Protein AF-A0A135S1T3-F1 (afdb_monomer)

Solvent-accessible surface area (backbone atoms only — not comparable to full-atom values): 9084 Å² total; per-residue (Å²): 133,84,78,80,76,78,74,80,91,51,85,85,53,66,48,77,42,84,43,70,7,23,24,27,47,24,65,25,38,60,85,83,36,100,82,42,50,96,52,68,52,79,44,80,30,73,14,32,44,37,37,32,69,76,79,67,46,28,32,32,39,48,58,16,22,44,56,57,68,86,76,49,54,72,63,33,60,74,74,40,38,82,50,35,36,55,36,38,32,97,53,58,64,64,58,59,35,45,77,73,74,39,58,72,88,61,49,79,42,73,47,68,91,47,62,68,43,29,74,76,67,67,49,80,78,75,66,71,52,44,47,71,83,66,69,70,71,78,54,65,73,68,51,54,60,68,58,67,80,75,70,132

Sequence (152 aa):
MKGIKTLPFSGSAVELTLLDGGGLTTTDDTKIHADGHDKPYFLYNWCFYIHHRASGRKILWDLGISDDRQMYTPFVLNYHWTSCNPIGPRRRLADQLQDIGVKTSDIDTVLFRLRKAADEYGIHIAMAHDAEFVKDGSDAVLISWKAMKRRE

InterPro domains:
  IPR036866 Ribonuclease Z/Hydroxyacylglutathione hydrolase-like [G3DSA:3.60.15.10] (12-112)
  IPR051013 N-acyl homoserine lactonase-like [PTHR42978] (7-111)

Mean predicted aligned error: 11.83 Å

pLDDT: mean 71.31, std 20.29, range [31.31, 95.81]

Foldseek 3Di:
DPDDPDDDDDLPDKDKDKDQQFWWQAQWCVVPDVPIDRDTDTGTDIKIWIASPNVRAIEIEFRHFDLPPVVFDPCLVVPPCVRGVTTGGPDHPQVVCVVVVHHPVRHPYYHYPPPCVCVPPVDDDGTGDPCPVVVVVPDPVVVVVVVVVPDD

Structure (mmCIF, N/CA/C/O backbone):
data_AF-A0A135S1T3-F1
#
_entry.id   AF-A0A135S1T3-F1
#
loop_
_atom_site.group_PDB
_atom_site.id
_atom_site.type_symbol
_atom_site.label_atom_id
_atom_site.label_alt_id
_atom_site.label_comp_id
_atom_site.label_asym_id
_atom_site.label_entity_id
_atom_site.label_seq_id
_atom_site.pdbx_PDB_ins_code
_atom_site.Cartn_x
_atom_site.Cartn_y
_atom_site.Cartn_z
_atom_site.occupancy
_atom_site.B_iso_or_equiv
_atom_site.auth_seq_id
_atom_site.auth_comp_id
_atom_site.auth_asym_id
_atom_site.auth_atom_id
_atom_site.pdbx_PDB_model_num
ATOM 1 N N . MET A 1 1 ? -18.985 -28.218 5.229 1.00 41.47 1 MET A N 1
ATOM 2 C CA . MET A 1 1 ? -18.120 -27.091 5.643 1.00 41.47 1 MET A CA 1
ATOM 3 C C . MET A 1 1 ? -17.874 -27.218 7.140 1.00 41.47 1 MET A C 1
ATOM 5 O O . MET A 1 1 ? -18.840 -27.205 7.891 1.00 41.47 1 MET A O 1
ATOM 9 N N . LYS A 1 2 ? -16.632 -27.476 7.576 1.00 43.62 2 LYS A N 1
ATOM 10 C CA . LYS A 1 2 ? -16.295 -27.560 9.010 1.00 43.62 2 LYS A CA 1
ATOM 11 C C . LYS A 1 2 ? -16.511 -26.177 9.630 1.00 43.62 2 LYS A C 1
ATOM 13 O O . LYS A 1 2 ? -16.007 -25.199 9.088 1.00 43.62 2 LYS A O 1
ATOM 18 N N . GLY A 1 3 ? -17.298 -26.117 10.705 1.00 45.44 3 GLY A N 1
ATOM 19 C CA . GLY A 1 3 ? -17.689 -24.876 11.368 1.00 45.44 3 GLY A CA 1
ATOM 20 C C . GLY A 1 3 ? -16.473 -24.025 11.714 1.00 45.44 3 GLY A C 1
ATOM 21 O O . GLY A 1 3 ? -15.550 -24.496 12.380 1.00 45.44 3 GLY A O 1
ATOM 22 N N . ILE A 1 4 ? -16.470 -22.785 11.229 1.00 59.00 4 ILE A N 1
ATOM 23 C CA . ILE A 1 4 ? -15.487 -21.778 11.614 1.00 59.00 4 ILE A CA 1
ATOM 24 C C . ILE A 1 4 ? -15.649 -21.592 13.123 1.00 59.00 4 ILE A C 1
ATOM 26 O O . ILE A 1 4 ? -16.665 -21.075 13.582 1.00 59.00 4 ILE A O 1
ATOM 30 N N . LYS A 1 5 ? -14.678 -22.072 13.908 1.00 62.41 5 LYS A N 1
ATOM 31 C CA . LYS A 1 5 ? -14.589 -21.727 15.328 1.00 62.41 5 LYS A CA 1
ATOM 32 C C . LYS A 1 5 ? -14.393 -20.218 15.395 1.00 62.41 5 LYS A C 1
ATOM 34 O O . LYS A 1 5 ? -13.348 -19.721 14.983 1.00 62.41 5 LYS A O 1
ATOM 39 N N . THR A 1 6 ? -15.393 -19.502 15.892 1.00 63.62 6 THR A N 1
ATOM 40 C CA . THR A 1 6 ? -15.254 -18.093 16.259 1.00 63.62 6 THR A CA 1
ATOM 41 C C . THR A 1 6 ? -14.120 -17.975 17.265 1.00 63.62 6 THR A C 1
ATOM 43 O O . THR A 1 6 ? -14.170 -18.579 18.340 1.00 63.62 6 THR A O 1
ATOM 46 N N . LEU A 1 7 ? -13.070 -17.249 16.882 1.00 62.88 7 LEU A N 1
ATOM 47 C CA . LEU A 1 7 ? -11.975 -16.920 17.782 1.00 62.88 7 LEU A CA 1
ATOM 48 C C . LEU A 1 7 ? -12.539 -16.114 18.966 1.00 62.88 7 LEU A C 1
ATOM 50 O O . LEU A 1 7 ? -13.443 -15.298 18.764 1.00 62.88 7 LEU A O 1
ATOM 54 N N . PRO A 1 8 ? -12.058 -16.349 20.197 1.00 62.62 8 PRO A N 1
ATOM 55 C CA . PRO A 1 8 ? -12.510 -15.595 21.356 1.00 62.62 8 PRO A CA 1
ATOM 56 C C . PRO A 1 8 ? -12.219 -14.104 21.161 1.00 62.62 8 PRO A C 1
ATOM 58 O O . PRO A 1 8 ? -11.136 -13.729 20.712 1.00 62.62 8 PRO A O 1
ATOM 61 N N . PHE A 1 9 ? -13.188 -13.255 21.508 1.00 64.75 9 PHE A N 1
ATOM 62 C CA . PHE A 1 9 ? -13.000 -11.809 21.496 1.00 64.75 9 PHE A CA 1
ATOM 63 C C . PHE A 1 9 ? -11.966 -11.440 22.562 1.00 64.75 9 PHE A C 1
ATOM 65 O O . PHE A 1 9 ? -12.217 -11.581 23.758 1.00 64.75 9 PHE A O 1
ATOM 72 N N . SER A 1 10 ? -10.797 -10.979 22.127 1.00 72.69 10 SER A N 1
ATOM 73 C CA . SER A 1 10 ? -9.798 -10.375 22.997 1.00 72.69 10 SER A CA 1
ATOM 74 C C . SER A 1 10 ? -9.531 -8.946 22.545 1.00 72.69 10 SER A C 1
ATOM 76 O O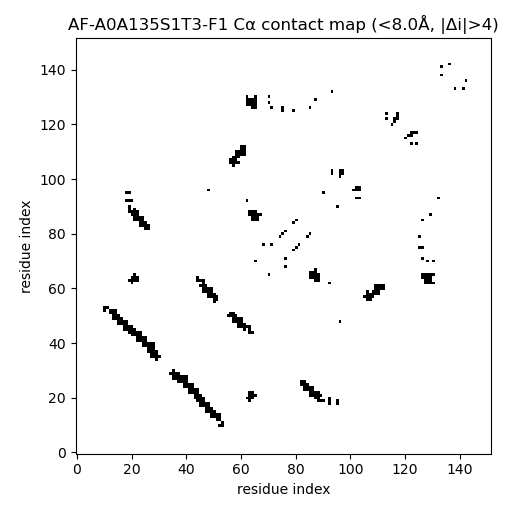 . SER A 1 10 ? -9.532 -8.641 21.352 1.00 72.69 10 SER A O 1
ATOM 78 N N . GLY A 1 11 ? -9.216 -8.067 23.498 1.00 78.31 11 GLY A N 1
ATOM 79 C CA . GLY A 1 11 ? -8.699 -6.728 23.196 1.00 78.31 11 GLY A CA 1
ATOM 80 C C . GLY A 1 11 ? -7.303 -6.729 22.556 1.00 78.31 11 GLY A C 1
ATOM 81 O O . GLY A 1 11 ? -6.708 -5.673 22.408 1.00 78.31 11 GLY A O 1
ATOM 82 N N . SER A 1 12 ? -6.763 -7.906 22.229 1.00 82.06 12 SER A N 1
ATOM 83 C CA . SER A 1 12 ? -5.456 -8.113 21.601 1.00 82.06 12 SER A CA 1
ATOM 84 C C . SER A 1 12 ? -5.556 -8.609 20.154 1.00 82.06 12 SER A C 1
ATOM 86 O O . SER A 1 12 ? -4.534 -8.933 19.553 1.00 82.06 12 SER A O 1
ATOM 88 N N . ALA A 1 13 ? -6.767 -8.694 19.597 1.00 88.69 13 ALA A N 1
ATOM 89 C CA . ALA A 1 13 ? -7.000 -9.131 18.228 1.00 88.69 13 ALA A CA 1
ATOM 90 C C . ALA A 1 13 ? -7.318 -7.949 17.302 1.00 88.69 13 ALA A C 1
ATOM 92 O O . ALA A 1 13 ? -7.975 -6.981 17.690 1.00 88.69 13 ALA A O 1
ATOM 93 N N . VAL A 1 14 ? -6.889 -8.067 16.048 1.00 91.19 14 VAL A N 1
ATOM 94 C CA . VAL A 1 14 ? -7.240 -7.147 14.963 1.00 91.19 14 VAL A CA 1
ATOM 95 C C . VAL A 1 14 ? -7.919 -7.914 13.841 1.00 91.19 14 VAL A C 1
ATOM 97 O O . VAL A 1 14 ? -7.664 -9.101 13.639 1.00 91.19 14 VAL A O 1
ATOM 100 N N . GLU A 1 15 ? -8.761 -7.222 13.089 1.00 93.44 15 GLU A N 1
ATOM 101 C CA . GLU A 1 15 ? -9.247 -7.719 11.809 1.00 93.44 15 GLU A CA 1
ATOM 102 C C . GLU A 1 15 ? -8.299 -7.269 10.714 1.00 93.44 15 GLU A C 1
ATOM 104 O O . GLU A 1 15 ? -7.929 -6.097 10.660 1.00 93.44 15 GLU A O 1
ATOM 109 N N . LEU A 1 16 ? -7.922 -8.202 9.848 1.00 94.31 16 LEU A N 1
ATOM 110 C CA . LEU A 1 16 ? -7.009 -7.960 8.747 1.00 94.31 16 LEU A CA 1
ATOM 111 C C . LEU A 1 16 ? -7.740 -8.225 7.435 1.00 94.31 16 LEU A C 1
ATOM 113 O O . LEU A 1 16 ? -8.286 -9.309 7.237 1.00 94.31 16 LEU A O 1
ATOM 117 N N . THR A 1 17 ? -7.726 -7.249 6.537 1.00 95.81 17 THR A N 1
ATOM 118 C CA . THR A 1 17 ? -8.235 -7.386 5.170 1.00 95.81 17 THR A CA 1
ATOM 119 C C . THR A 1 17 ? -7.084 -7.171 4.202 1.00 95.81 17 THR A C 1
ATOM 121 O O . THR A 1 17 ? -6.427 -6.133 4.251 1.00 95.81 17 THR A O 1
ATOM 124 N N . LEU A 1 18 ? -6.831 -8.153 3.337 1.00 94.75 18 LEU A N 1
ATOM 125 C CA . LEU A 1 18 ? -5.896 -8.006 2.224 1.00 94.75 18 LEU A CA 1
ATOM 126 C C . LEU A 1 18 ? -6.560 -7.163 1.131 1.00 94.75 18 LEU A C 1
ATOM 128 O O . LEU A 1 18 ? -7.656 -7.490 0.678 1.00 94.75 18 LEU A O 1
ATOM 132 N N . LEU A 1 19 ? -5.875 -6.105 0.718 1.00 92.56 19 LEU A N 1
ATOM 133 C CA . LEU A 1 19 ? -6.241 -5.246 -0.398 1.00 92.56 19 LEU A CA 1
ATOM 134 C C . LEU A 1 19 ? -5.335 -5.564 -1.592 1.00 92.56 19 LEU A C 1
ATOM 136 O O . LEU A 1 19 ? -4.170 -5.943 -1.436 1.00 92.56 19 LEU A O 1
ATOM 140 N N . ASP A 1 20 ? -5.878 -5.402 -2.793 1.00 92.38 20 ASP A N 1
ATOM 141 C CA . ASP A 1 20 ? -5.106 -5.441 -4.028 1.00 92.38 20 ASP A CA 1
ATOM 142 C C . ASP A 1 20 ? -4.202 -4.207 -4.066 1.00 92.38 20 ASP A C 1
ATOM 144 O O . ASP A 1 20 ? -4.687 -3.087 -4.217 1.00 92.38 20 ASP A O 1
ATOM 148 N N . GLY A 1 21 ? -2.900 -4.416 -3.873 1.00 89.88 21 GLY A N 1
ATOM 149 C CA . GLY A 1 21 ? -1.884 -3.371 -3.934 1.00 89.88 21 GLY A CA 1
ATOM 150 C C . GLY A 1 21 ? -1.172 -3.304 -5.283 1.00 89.88 21 GLY A C 1
ATOM 151 O O . GLY A 1 21 ? -0.153 -2.623 -5.366 1.00 89.88 21 GLY A O 1
ATOM 152 N N . GLY A 1 22 ? -1.652 -4.018 -6.307 1.00 90.88 22 GLY A N 1
ATOM 153 C CA . GLY A 1 22 ? -0.978 -4.149 -7.596 1.00 90.88 22 GLY A CA 1
ATOM 154 C C . GLY A 1 22 ? 0.178 -5.146 -7.554 1.00 90.88 22 GLY A C 1
ATOM 155 O O . GLY A 1 22 ? 0.151 -6.150 -6.833 1.00 90.88 22 GLY A O 1
ATOM 156 N N . GLY A 1 23 ? 1.215 -4.890 -8.343 1.00 87.75 23 GLY A N 1
ATOM 157 C CA . GLY A 1 23 ? 2.382 -5.757 -8.381 1.00 87.75 23 GLY A CA 1
ATOM 158 C C . GLY A 1 23 ? 3.440 -5.360 -9.395 1.00 87.75 23 GLY A C 1
ATOM 159 O O . GLY A 1 23 ? 3.425 -4.273 -9.966 1.00 87.75 23 GLY A O 1
ATOM 160 N N . LEU A 1 24 ? 4.384 -6.268 -9.594 1.00 86.69 24 LEU A N 1
ATOM 161 C CA . LEU A 1 24 ? 5.474 -6.155 -10.553 1.00 86.69 24 LEU A CA 1
ATOM 162 C C . LEU A 1 24 ? 5.323 -7.266 -11.576 1.00 86.69 24 LEU A C 1
ATOM 164 O O . LEU A 1 24 ? 5.135 -8.428 -11.212 1.00 86.69 24 LEU A O 1
ATOM 168 N N . THR A 1 25 ? 5.438 -6.913 -12.847 1.00 79.75 25 THR A N 1
ATOM 169 C CA . THR A 1 25 ? 5.644 -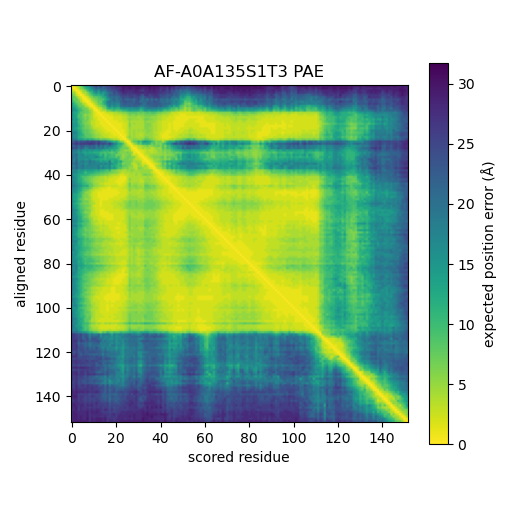7.900 -13.907 1.00 79.75 25 THR A CA 1
ATOM 170 C C . THR A 1 25 ? 7.133 -7.920 -14.194 1.00 79.75 25 THR A C 1
ATOM 172 O O . THR A 1 25 ? 7.629 -7.170 -15.028 1.00 79.75 25 THR A O 1
ATOM 175 N N . THR A 1 26 ? 7.889 -8.692 -13.422 1.00 67.94 26 THR A N 1
ATOM 176 C CA . THR A 1 26 ? 9.339 -8.707 -13.604 1.00 67.94 26 THR A CA 1
ATOM 177 C C . THR A 1 26 ? 9.707 -9.367 -14.922 1.00 67.94 26 THR A C 1
ATOM 179 O O . THR A 1 26 ? 9.089 -10.337 -15.370 1.00 67.94 26 THR A O 1
ATOM 182 N N . THR A 1 27 ? 10.779 -8.863 -15.521 1.00 60.31 27 THR A N 1
ATOM 183 C CA . THR A 1 27 ? 11.672 -9.704 -16.309 1.00 60.31 27 THR A CA 1
ATOM 184 C C . THR A 1 27 ? 12.535 -10.472 -15.313 1.00 60.31 27 THR A C 1
ATOM 186 O O . THR A 1 27 ? 13.307 -9.838 -14.603 1.00 60.31 27 THR A O 1
ATOM 189 N N . ASP A 1 28 ? 12.329 -11.790 -15.243 1.00 62.31 28 ASP A N 1
ATOM 190 C CA . ASP A 1 28 ? 13.105 -12.773 -14.472 1.00 62.31 28 ASP A CA 1
ATOM 191 C C . ASP A 1 28 ? 13.190 -12.606 -12.933 1.00 62.31 28 ASP A C 1
ATOM 193 O O . ASP A 1 28 ? 12.938 -11.546 -12.362 1.00 62.31 28 ASP A O 1
ATOM 197 N N . ASP A 1 29 ? 13.441 -13.701 -12.210 1.00 63.66 29 ASP A N 1
ATOM 198 C CA . ASP A 1 29 ? 13.566 -13.747 -10.736 1.00 63.66 29 ASP A CA 1
ATOM 199 C C . ASP A 1 29 ? 15.009 -13.543 -10.251 1.00 63.66 29 ASP A C 1
ATOM 201 O O . ASP A 1 29 ? 15.258 -13.566 -9.041 1.00 63.66 29 ASP A O 1
ATOM 205 N N . THR A 1 30 ? 15.948 -13.208 -11.147 1.00 65.56 30 THR A N 1
ATOM 206 C CA . THR A 1 30 ? 17.346 -12.887 -10.788 1.00 65.56 30 THR A CA 1
ATOM 207 C C . THR A 1 30 ? 17.455 -11.664 -9.873 1.00 65.56 30 THR A C 1
ATOM 209 O O . THR A 1 30 ? 18.460 -11.455 -9.193 1.00 65.56 30 THR A O 1
ATOM 212 N N . LYS A 1 31 ? 16.404 -10.836 -9.822 1.00 66.06 31 LYS A N 1
ATOM 213 C CA . LYS A 1 31 ? 16.316 -9.659 -8.947 1.00 66.06 31 LYS A CA 1
ATOM 214 C C . LYS A 1 31 ? 15.913 -9.979 -7.509 1.00 66.06 31 LYS A C 1
ATOM 216 O O . LYS A 1 31 ? 16.014 -9.097 -6.659 1.00 66.06 31 LYS A O 1
ATOM 221 N N . ILE A 1 32 ? 15.422 -11.187 -7.240 1.00 65.50 32 ILE A N 1
ATOM 222 C CA . ILE A 1 32 ? 14.812 -11.560 -5.952 1.00 65.50 32 ILE A CA 1
ATOM 223 C C . ILE A 1 32 ? 15.441 -12.829 -5.379 1.00 65.50 32 ILE A C 1
ATOM 225 O O . ILE A 1 32 ? 15.506 -12.978 -4.158 1.00 65.50 32 ILE A O 1
ATOM 229 N N . HIS A 1 33 ? 15.963 -13.700 -6.240 1.00 61.09 33 HIS A N 1
ATOM 230 C CA . HIS A 1 33 ? 16.591 -14.955 -5.868 1.00 61.09 33 HIS A CA 1
ATOM 231 C C . HIS A 1 33 ? 18.012 -15.048 -6.427 1.00 61.09 33 HIS A C 1
ATOM 233 O O . HIS A 1 33 ? 18.278 -14.688 -7.572 1.00 61.09 33 HIS A O 1
ATOM 239 N N . ALA A 1 34 ? 18.939 -15.539 -5.599 1.00 63.09 34 ALA A N 1
ATOM 240 C CA . ALA A 1 34 ? 20.343 -15.711 -5.979 1.00 63.09 34 ALA A CA 1
ATOM 241 C C . ALA A 1 34 ? 20.536 -16.765 -7.089 1.00 63.09 34 ALA A C 1
ATOM 243 O O . ALA A 1 34 ? 21.555 -16.751 -7.773 1.00 63.09 34 ALA A O 1
ATOM 244 N N . ASP A 1 35 ? 19.563 -17.659 -7.258 1.00 66.38 35 ASP A N 1
ATOM 245 C CA . ASP A 1 35 ? 19.480 -18.720 -8.263 1.00 66.38 35 ASP A CA 1
ATOM 246 C C . ASP A 1 35 ? 18.421 -18.445 -9.344 1.00 66.38 35 ASP A C 1
ATOM 248 O O . ASP A 1 35 ? 17.992 -19.371 -10.034 1.00 66.38 35 ASP A O 1
ATOM 252 N N . GLY A 1 36 ? 18.019 -17.179 -9.504 1.00 66.12 36 GLY A N 1
ATOM 253 C CA . GLY A 1 36 ? 16.997 -16.790 -10.463 1.00 66.12 36 GLY A CA 1
ATOM 254 C C . GLY A 1 36 ? 17.282 -17.242 -11.903 1.00 66.12 36 GLY A C 1
ATOM 255 O O . GLY A 1 36 ? 18.417 -17.359 -12.364 1.00 66.12 36 GLY A O 1
ATOM 256 N N . HIS A 1 37 ? 16.206 -17.518 -12.610 1.00 69.25 37 HIS A N 1
ATOM 257 C CA . HIS A 1 37 ? 16.060 -17.911 -13.989 1.00 69.25 37 HIS A CA 1
ATOM 258 C C . HIS A 1 37 ? 15.428 -16.794 -14.823 1.00 69.25 37 HIS A C 1
ATOM 260 O O . HIS A 1 37 ? 14.513 -16.112 -14.373 1.00 69.25 37 HIS A O 1
ATOM 266 N N . ASP A 1 38 ? 15.786 -16.730 -16.106 1.00 71.25 38 ASP A N 1
ATOM 267 C CA . ASP A 1 38 ? 15.313 -15.712 -17.057 1.00 71.25 38 ASP A CA 1
ATOM 268 C C . ASP A 1 38 ? 13.827 -15.853 -17.488 1.00 71.25 38 ASP A C 1
ATOM 270 O O . ASP A 1 38 ? 13.483 -15.773 -18.670 1.00 71.25 38 ASP A O 1
ATOM 274 N N . LYS A 1 39 ? 12.912 -16.137 -16.552 1.00 73.38 39 LYS A N 1
ATOM 275 C CA . LYS A 1 39 ? 11.482 -16.357 -16.801 1.00 73.38 39 LYS A CA 1
ATOM 276 C C . LYS A 1 39 ? 10.633 -15.271 -16.136 1.00 73.38 39 LYS A C 1
ATOM 278 O O . LYS A 1 39 ? 10.641 -15.163 -14.912 1.00 73.38 39 LYS A O 1
ATOM 283 N N . PRO A 1 40 ? 9.850 -14.498 -16.910 1.00 74.38 40 PRO A N 1
ATOM 284 C CA . PRO A 1 40 ? 8.931 -13.512 -16.353 1.00 74.38 40 PRO A CA 1
ATOM 285 C C . PRO A 1 40 ? 7.888 -14.141 -15.427 1.00 74.38 40 PRO A C 1
ATOM 287 O O . PRO A 1 40 ? 7.344 -15.209 -15.720 1.00 74.38 40 PRO A O 1
ATOM 290 N N . TYR A 1 41 ? 7.562 -13.443 -14.342 1.00 77.25 41 TYR A N 1
ATOM 291 C CA . TYR A 1 41 ? 6.492 -13.820 -13.424 1.00 77.25 41 TYR A CA 1
ATOM 292 C C . TYR A 1 41 ? 5.862 -12.579 -12.787 1.00 77.25 41 TYR A C 1
ATOM 294 O O . TYR A 1 41 ? 6.376 -11.465 -12.891 1.00 77.25 41 TYR A O 1
ATOM 302 N N . PHE A 1 42 ? 4.699 -12.770 -12.166 1.00 83.69 42 PHE A N 1
ATOM 303 C CA . PHE A 1 42 ? 4.001 -11.699 -11.467 1.00 83.69 42 PHE A CA 1
ATOM 304 C C . PHE A 1 42 ? 4.298 -11.756 -9.971 1.00 83.69 42 PHE A C 1
ATOM 306 O O . PHE A 1 42 ? 4.109 -12.792 -9.330 1.00 83.69 42 PHE A O 1
ATOM 313 N N . LEU A 1 43 ? 4.694 -10.620 -9.409 1.00 83.19 43 LEU A N 1
ATOM 314 C CA . LEU A 1 43 ? 4.892 -10.436 -7.977 1.00 83.19 43 LEU A CA 1
ATOM 315 C C . LEU A 1 43 ? 3.819 -9.522 -7.423 1.00 83.19 43 LEU A C 1
ATOM 317 O O . LEU A 1 43 ? 3.770 -8.338 -7.747 1.00 83.19 43 LEU A O 1
ATOM 321 N N . TYR A 1 44 ? 2.989 -10.064 -6.544 1.00 84.50 44 TYR A N 1
ATOM 322 C CA . TYR A 1 44 ? 1.957 -9.288 -5.876 1.00 84.50 44 TYR A CA 1
ATOM 323 C C . TYR A 1 44 ? 2.566 -8.315 -4.870 1.00 84.50 44 TYR A C 1
ATOM 325 O O . TYR A 1 44 ? 3.384 -8.698 -4.032 1.00 84.50 44 TYR A O 1
ATOM 333 N N . ASN A 1 45 ? 2.102 -7.070 -4.915 1.00 84.12 45 ASN A N 1
ATOM 334 C CA . ASN A 1 45 ? 2.307 -6.116 -3.842 1.00 84.12 45 ASN A CA 1
ATOM 335 C C . ASN A 1 45 ? 1.078 -6.149 -2.922 1.00 84.12 45 ASN A C 1
ATOM 337 O O . ASN A 1 45 ? -0.057 -5.982 -3.368 1.00 84.12 45 ASN A O 1
ATOM 341 N N . TRP A 1 46 ? 1.298 -6.421 -1.637 1.00 82.00 46 TRP A N 1
ATOM 342 C CA . TRP A 1 46 ? 0.223 -6.561 -0.657 1.00 82.00 46 TRP A CA 1
ATOM 343 C C . TRP A 1 46 ? 0.067 -5.297 0.178 1.00 82.00 46 TRP A C 1
ATOM 345 O O . TRP A 1 46 ? 1.001 -4.873 0.861 1.00 82.00 46 TRP A O 1
ATOM 355 N N . CYS A 1 47 ? -1.157 -4.778 0.193 1.00 86.44 47 CYS A N 1
ATOM 356 C CA . CYS A 1 47 ? -1.614 -3.757 1.124 1.00 86.44 47 CYS A CA 1
ATOM 357 C C . CYS A 1 47 ? -2.620 -4.388 2.093 1.00 86.44 47 CYS A C 1
ATOM 359 O O . CYS A 1 47 ? -3.387 -5.270 1.707 1.00 86.44 47 CYS A O 1
ATOM 361 N N . PHE A 1 48 ? -2.630 -3.956 3.353 1.00 92.06 48 PHE A N 1
ATOM 362 C CA . PHE A 1 48 ? -3.589 -4.459 4.332 1.00 92.06 48 PHE A CA 1
ATOM 363 C C . PHE A 1 48 ? -4.352 -3.334 5.010 1.00 92.06 48 PHE A C 1
ATOM 365 O O . PHE A 1 48 ? -3.763 -2.381 5.511 1.00 92.06 48 PHE A O 1
ATOM 372 N N . TYR A 1 49 ? -5.661 -3.509 5.124 1.00 94.44 49 TYR A N 1
ATOM 373 C CA . TYR A 1 49 ? -6.472 -2.773 6.080 1.00 94.44 49 TYR A CA 1
ATOM 374 C C . TYR A 1 49 ? -6.520 -3.532 7.407 1.00 94.44 49 TYR A C 1
ATOM 376 O O . TYR A 1 49 ? -6.788 -4.735 7.440 1.00 94.44 49 TYR A O 1
ATOM 384 N N . ILE A 1 50 ? -6.257 -2.822 8.500 1.00 94.88 50 ILE A N 1
ATOM 385 C CA . ILE A 1 50 ? -6.250 -3.351 9.860 1.00 94.88 50 ILE A CA 1
ATOM 386 C C . ILE A 1 50 ? -7.261 -2.577 10.695 1.00 94.88 50 ILE A C 1
ATOM 388 O O . ILE A 1 50 ? -7.151 -1.361 10.855 1.00 94.88 50 ILE A O 1
ATOM 392 N N . HIS A 1 51 ? -8.206 -3.294 11.293 1.00 94.81 51 HIS A N 1
ATOM 393 C CA . HIS A 1 51 ? -9.166 -2.733 12.233 1.00 94.81 51 HIS A CA 1
ATOM 394 C C . HIS A 1 51 ? -8.949 -3.319 13.623 1.00 94.81 51 HIS A C 1
ATOM 396 O O . HIS A 1 51 ? -9.204 -4.496 13.885 1.00 94.81 51 HIS A O 1
ATOM 402 N N . HIS A 1 52 ? -8.496 -2.479 14.546 1.00 92.75 52 HIS A N 1
ATOM 403 C CA . HIS A 1 52 ? -8.419 -2.841 15.950 1.00 92.75 52 HIS A CA 1
ATOM 404 C C . HIS A 1 52 ? -9.745 -2.506 16.635 1.00 92.75 52 HIS A C 1
ATOM 406 O O . HIS A 1 52 ? -9.926 -1.404 17.160 1.00 92.75 52 HIS A O 1
ATOM 412 N N . ARG A 1 53 ? -10.680 -3.467 16.634 1.00 90.38 53 ARG A N 1
ATOM 413 C CA . ARG A 1 53 ? -12.049 -3.277 17.149 1.00 90.38 53 ARG A CA 1
ATOM 414 C C . ARG A 1 53 ? -12.094 -2.717 18.570 1.00 90.38 53 ARG A C 1
ATOM 416 O O . ARG A 1 53 ? -12.946 -1.885 18.855 1.00 90.38 53 ARG A O 1
ATOM 423 N N . ALA A 1 54 ? -11.187 -3.150 19.447 1.00 90.50 54 ALA A N 1
ATOM 424 C CA . ALA A 1 54 ? -11.208 -2.751 20.852 1.00 90.50 54 ALA A CA 1
ATOM 425 C C . ALA A 1 54 ? -10.946 -1.250 21.061 1.00 90.50 54 ALA A C 1
ATOM 427 O O . ALA A 1 54 ? -11.514 -0.663 21.976 1.00 90.50 54 ALA A O 1
ATOM 428 N N . SER A 1 55 ? -10.130 -0.620 20.208 1.00 91.56 55 SER A N 1
ATOM 429 C CA . SER A 1 55 ? -9.895 0.831 20.254 1.00 91.56 55 SER A CA 1
ATOM 430 C C . SER A 1 55 ? -10.590 1.601 19.129 1.00 91.56 55 SER A C 1
ATOM 432 O O . SER A 1 55 ? -10.425 2.813 19.047 1.00 91.56 55 SER A O 1
ATOM 434 N N . GLY A 1 56 ? -11.273 0.913 18.210 1.00 92.56 56 GLY A N 1
ATOM 435 C CA . GLY A 1 56 ? -11.854 1.494 16.996 1.00 92.56 56 GLY A CA 1
ATOM 436 C C . GLY A 1 56 ? -10.838 2.019 15.974 1.00 92.56 56 GLY A C 1
ATOM 437 O O . GLY A 1 56 ? -11.231 2.713 15.040 1.00 92.56 56 GLY A O 1
ATOM 438 N N . ARG A 1 57 ? -9.542 1.717 16.138 1.00 93.62 57 ARG A N 1
ATOM 439 C CA . ARG A 1 57 ? -8.485 2.252 15.264 1.00 93.62 57 ARG A CA 1
ATOM 440 C C . ARG A 1 57 ? -8.460 1.542 13.923 1.00 93.62 57 ARG A C 1
ATOM 442 O O . ARG A 1 57 ? -8.632 0.322 13.861 1.00 93.62 57 ARG A O 1
ATOM 449 N N . LYS A 1 58 ? -8.199 2.306 12.870 1.00 94.00 58 LYS A N 1
ATOM 450 C CA . LYS A 1 58 ? -8.233 1.867 11.477 1.00 94.00 58 LYS A CA 1
ATOM 451 C C . LYS A 1 58 ? -6.927 2.267 10.815 1.00 94.00 58 LYS A C 1
ATOM 453 O O . LYS A 1 58 ? -6.589 3.442 10.715 1.00 94.00 58 LYS A O 1
ATOM 458 N N . ILE A 1 59 ? -6.179 1.264 10.392 1.00 92.69 59 ILE A N 1
ATOM 459 C CA . ILE A 1 59 ? -4.791 1.409 9.979 1.00 92.69 59 ILE A CA 1
ATOM 460 C C . ILE A 1 59 ? -4.651 0.819 8.581 1.00 92.69 59 ILE A C 1
ATOM 462 O O . ILE A 1 59 ? -5.190 -0.251 8.302 1.00 92.69 59 ILE A O 1
ATOM 466 N N . LEU A 1 60 ? -3.905 1.493 7.714 1.00 87.88 60 LEU A N 1
ATOM 467 C CA . LEU A 1 60 ? -3.391 0.893 6.488 1.00 87.88 60 LEU A CA 1
ATOM 468 C C . LEU A 1 60 ? -1.949 0.454 6.708 1.00 87.88 60 LEU A C 1
ATOM 470 O O . LEU A 1 60 ? -1.128 1.209 7.226 1.00 87.88 60 LEU A O 1
ATOM 474 N N . TRP A 1 61 ? -1.638 -0.769 6.311 1.00 87.62 61 TRP A N 1
ATOM 475 C CA . TRP A 1 61 ? -0.276 -1.252 6.177 1.00 87.62 61 TRP A CA 1
ATOM 476 C C . TRP A 1 61 ? 0.063 -1.280 4.693 1.00 87.62 61 TRP A C 1
ATOM 478 O O . TRP A 1 61 ? -0.488 -2.085 3.942 1.00 87.62 61 TRP A O 1
ATOM 488 N N . ASP A 1 62 ? 1.034 -0.449 4.313 1.00 84.25 62 ASP A N 1
ATOM 489 C CA . ASP A 1 62 ? 1.402 -0.185 2.921 1.00 84.25 62 ASP A CA 1
ATOM 490 C C . ASP A 1 62 ? 0.277 0.457 2.100 1.00 84.25 62 ASP A C 1
ATOM 492 O O . ASP A 1 62 ? -0.847 0.621 2.571 1.00 84.25 62 ASP A O 1
ATOM 496 N N . LEU A 1 63 ? 0.595 0.838 0.865 1.00 82.81 63 LEU A N 1
ATOM 497 C CA . LEU A 1 63 ? -0.359 1.440 -0.079 1.00 82.81 63 LEU A CA 1
ATOM 498 C C . LEU A 1 63 ? -0.332 0.771 -1.449 1.00 82.81 63 LEU A C 1
ATOM 500 O O . LEU A 1 63 ? -1.068 1.166 -2.343 1.00 82.81 63 LEU A O 1
ATOM 504 N N . GLY A 1 64 ? 0.528 -0.230 -1.626 1.00 83.31 64 GLY A N 1
ATOM 505 C CA . GLY A 1 64 ? 0.739 -0.842 -2.924 1.00 83.31 64 GLY A CA 1
ATOM 506 C C . GLY A 1 64 ? 1.633 0.001 -3.833 1.00 83.31 64 GLY A C 1
ATOM 507 O O . GLY A 1 64 ? 2.455 0.810 -3.380 1.00 83.31 64 GLY A O 1
ATOM 508 N N . ILE A 1 65 ? 1.494 -0.244 -5.131 1.00 83.25 65 ILE A N 1
ATOM 509 C CA . ILE A 1 65 ? 2.317 0.327 -6.192 1.00 83.25 65 ILE A CA 1
ATOM 510 C C . ILE A 1 65 ? 1.466 1.048 -7.233 1.00 83.25 65 ILE A C 1
ATOM 512 O O . ILE A 1 65 ? 0.339 0.645 -7.492 1.00 83.25 65 ILE A O 1
ATOM 516 N N . SER A 1 66 ? 2.018 2.096 -7.842 1.00 83.62 66 SER A N 1
ATOM 517 C CA . SER A 1 66 ? 1.382 2.818 -8.939 1.00 83.62 66 SER A CA 1
ATOM 518 C C . SER A 1 66 ? 2.048 2.479 -10.273 1.00 83.62 66 SER A C 1
ATOM 520 O O . SER A 1 66 ? 3.258 2.287 -10.355 1.00 83.62 66 SER A O 1
ATOM 522 N N . ASP A 1 67 ? 1.265 2.436 -11.342 1.00 86.19 67 ASP A N 1
ATOM 523 C CA . ASP A 1 67 ? 1.747 2.438 -12.725 1.00 86.19 67 ASP A CA 1
ATOM 524 C C . ASP A 1 67 ? 1.816 3.860 -13.324 1.00 86.19 67 ASP A C 1
ATOM 526 O O . ASP A 1 67 ? 2.235 4.041 -14.472 1.00 86.19 67 ASP A O 1
ATOM 530 N N . ASP A 1 68 ? 1.496 4.896 -12.539 1.00 84.62 68 ASP A N 1
ATOM 531 C CA . ASP A 1 68 ? 1.675 6.295 -12.924 1.00 84.62 68 ASP A CA 1
ATOM 532 C C . ASP A 1 68 ? 3.158 6.678 -12.857 1.00 84.62 68 ASP A C 1
ATOM 534 O O . ASP A 1 68 ? 3.719 6.974 -11.800 1.00 84.62 68 ASP A O 1
ATOM 538 N N . ARG A 1 69 ? 3.800 6.737 -14.025 1.00 86.50 69 ARG A N 1
ATOM 539 C CA . ARG A 1 69 ? 5.206 7.148 -14.186 1.00 86.50 69 ARG A CA 1
ATOM 540 C C . ARG A 1 69 ? 5.520 8.512 -13.565 1.00 86.50 69 ARG A C 1
ATOM 542 O O . ARG A 1 69 ? 6.672 8.746 -13.208 1.00 86.50 69 ARG A O 1
ATOM 549 N N . GLN A 1 70 ? 4.541 9.411 -13.428 1.00 85.31 70 GLN A N 1
ATOM 550 C CA . GLN A 1 70 ? 4.752 10.736 -12.831 1.00 85.31 70 GLN A CA 1
ATOM 551 C C . GLN A 1 70 ? 5.018 10.669 -11.320 1.00 85.31 70 GLN A C 1
ATOM 553 O O . GLN A 1 70 ? 5.521 11.631 -10.742 1.00 85.31 70 GLN A O 1
ATOM 558 N N . MET A 1 71 ? 4.727 9.530 -10.686 1.00 74.88 71 MET A N 1
ATOM 559 C CA . MET A 1 71 ? 4.963 9.283 -9.260 1.00 74.88 71 MET A CA 1
ATOM 560 C C . MET A 1 71 ? 6.404 8.896 -8.934 1.00 74.88 71 MET A C 1
ATOM 562 O O . MET A 1 71 ? 6.766 8.789 -7.762 1.00 74.88 71 MET A O 1
ATOM 566 N N . TYR A 1 72 ? 7.234 8.697 -9.957 1.00 75.50 72 TYR A N 1
ATOM 567 C CA . TYR A 1 72 ? 8.562 8.124 -9.812 1.00 75.50 72 TYR A CA 1
ATOM 568 C C . TYR A 1 72 ? 9.659 9.122 -10.155 1.00 75.50 72 TYR A C 1
ATOM 570 O O . TYR A 1 72 ? 9.541 9.952 -11.056 1.00 75.50 72 TYR A O 1
ATOM 578 N N . THR A 1 73 ? 10.772 9.022 -9.429 1.00 80.38 73 THR A N 1
ATOM 579 C CA . THR A 1 73 ? 11.955 9.832 -9.718 1.00 80.38 73 THR A CA 1
ATOM 580 C C . THR A 1 73 ? 12.563 9.422 -11.063 1.00 80.38 73 THR A C 1
ATOM 582 O O . THR A 1 73 ? 12.451 8.257 -11.462 1.00 80.38 73 THR A O 1
ATOM 585 N N . PRO A 1 74 ? 13.297 10.322 -11.742 1.00 82.56 74 PRO A N 1
ATOM 586 C CA . PRO A 1 74 ? 14.020 9.968 -12.961 1.00 82.56 74 PRO A CA 1
ATOM 587 C C . PRO A 1 74 ? 14.941 8.753 -12.790 1.00 82.56 74 PRO A C 1
ATOM 589 O O . PRO A 1 74 ? 15.079 7.958 -13.711 1.00 82.56 74 PRO A O 1
ATOM 592 N N . PHE A 1 75 ? 15.528 8.563 -11.604 1.00 80.38 75 PHE A N 1
ATOM 593 C CA . PHE A 1 75 ? 16.349 7.390 -11.310 1.00 80.38 75 PHE A CA 1
ATOM 594 C C . PHE A 1 75 ? 15.547 6.086 -11.428 1.00 80.38 75 PHE A C 1
ATOM 596 O O . PHE A 1 75 ? 15.948 5.178 -12.149 1.00 80.38 75 PHE A O 1
ATOM 603 N N . VAL A 1 76 ? 14.376 6.000 -10.791 1.00 79.38 76 VAL A N 1
ATOM 604 C CA . VAL A 1 76 ? 13.521 4.806 -10.893 1.00 79.38 76 VAL A CA 1
ATOM 605 C C . VAL A 1 76 ? 13.086 4.578 -12.337 1.00 79.38 76 VAL A C 1
ATOM 607 O O . VAL A 1 76 ? 13.183 3.457 -12.838 1.00 79.38 76 VAL A O 1
ATOM 610 N N . LEU A 1 77 ? 12.665 5.643 -13.022 1.00 83.94 77 LEU A N 1
ATOM 611 C CA . LEU A 1 77 ? 12.221 5.569 -14.413 1.00 83.94 77 LEU A CA 1
ATOM 612 C C . LEU A 1 77 ? 13.316 5.066 -15.362 1.00 83.94 77 LEU A C 1
ATOM 614 O O . LEU A 1 77 ? 13.004 4.319 -16.288 1.00 83.94 77 LEU A O 1
ATOM 618 N N . ASN A 1 78 ? 14.570 5.451 -15.123 1.00 84.69 78 ASN A N 1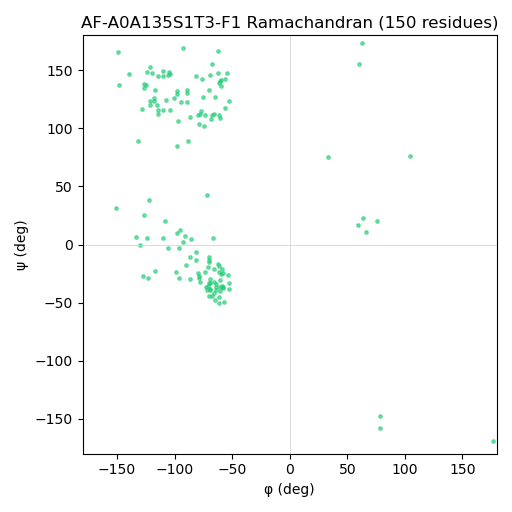
ATOM 619 C CA . ASN A 1 78 ? 15.694 5.121 -15.997 1.00 84.69 78 ASN A CA 1
ATOM 620 C C . ASN A 1 78 ? 16.343 3.769 -15.677 1.00 84.69 78 ASN A C 1
ATOM 622 O O . ASN A 1 78 ? 16.883 3.142 -16.585 1.00 84.69 78 ASN A O 1
ATOM 626 N N . TYR A 1 79 ? 16.315 3.324 -14.416 1.00 81.50 79 TYR A N 1
ATOM 627 C CA . TYR A 1 79 ? 17.095 2.158 -13.974 1.00 81.50 79 TYR A CA 1
ATOM 628 C C . TYR A 1 79 ? 16.263 0.971 -13.481 1.00 81.50 79 TYR A C 1
ATOM 630 O O . TYR A 1 79 ? 16.764 -0.150 -13.490 1.00 81.50 79 TYR A O 1
ATOM 638 N N . HIS A 1 80 ? 15.016 1.186 -13.055 1.00 78.06 80 HIS A N 1
ATOM 639 C CA . HIS A 1 80 ? 14.202 0.138 -12.422 1.00 78.06 80 HIS A CA 1
ATOM 640 C C . HIS A 1 80 ? 12.877 -0.126 -13.133 1.00 78.06 80 HIS A C 1
ATOM 642 O O . HIS A 1 80 ? 12.375 -1.248 -13.100 1.00 78.06 80 HIS A O 1
ATOM 648 N N . TRP A 1 81 ? 12.310 0.883 -13.796 1.00 83.62 81 TRP A N 1
ATOM 649 C CA . TRP A 1 81 ? 10.977 0.778 -14.381 1.00 83.62 81 TRP A CA 1
ATOM 650 C C . TRP A 1 81 ? 10.849 -0.381 -15.364 1.00 83.62 81 TRP A C 1
ATOM 652 O O . TRP A 1 81 ? 9.919 -1.170 -15.263 1.00 83.62 81 TRP A O 1
ATOM 662 N N . THR A 1 82 ? 11.774 -0.496 -16.313 1.00 82.31 82 THR A N 1
ATOM 663 C CA . THR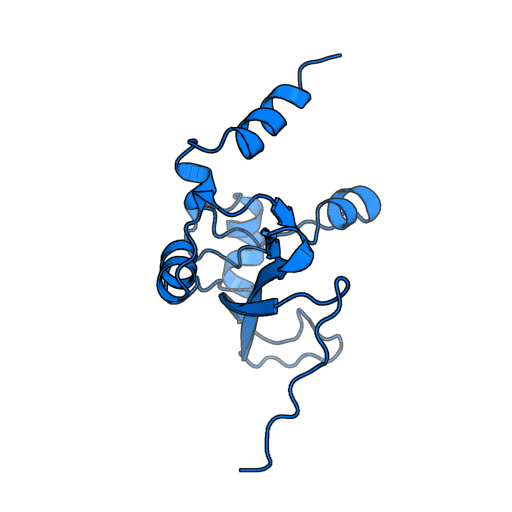 A 1 82 ? 11.711 -1.519 -17.364 1.00 82.31 82 THR A CA 1
ATOM 664 C C . THR A 1 82 ? 11.946 -2.928 -16.835 1.00 82.31 82 THR A C 1
ATOM 666 O O . THR A 1 82 ? 11.341 -3.856 -17.355 1.00 82.31 82 THR A O 1
ATOM 669 N N . SER A 1 83 ? 12.778 -3.096 -15.803 1.00 77.94 83 SER A N 1
ATOM 670 C CA . SER A 1 83 ? 13.051 -4.415 -15.215 1.00 77.94 83 SER A CA 1
ATOM 671 C C . SER A 1 83 ? 11.931 -4.908 -14.301 1.00 77.94 83 SER A C 1
ATOM 673 O O . SER A 1 83 ? 11.703 -6.108 -14.183 1.00 77.94 83 SER A O 1
ATOM 675 N N . CYS A 1 84 ? 11.250 -3.987 -13.620 1.00 78.75 84 CYS A N 1
ATOM 676 C CA . CYS A 1 84 ? 10.224 -4.329 -12.638 1.00 78.75 84 CYS A CA 1
ATOM 677 C C . CYS A 1 84 ? 8.800 -4.227 -13.201 1.00 78.75 84 CYS A C 1
ATOM 679 O O . CYS A 1 84 ? 7.896 -4.843 -12.646 1.00 78.75 84 CYS A O 1
ATOM 681 N N . ASN A 1 85 ? 8.608 -3.419 -14.250 1.00 85.44 85 ASN A N 1
ATOM 682 C CA . ASN A 1 85 ? 7.348 -3.098 -14.922 1.00 85.44 85 ASN A CA 1
ATOM 683 C C . ASN A 1 85 ? 6.145 -3.075 -13.953 1.00 85.44 85 ASN A C 1
ATOM 685 O O . ASN A 1 85 ? 5.377 -4.046 -13.887 1.00 85.44 85 ASN A O 1
ATOM 689 N N . PRO A 1 86 ? 6.034 -2.008 -13.138 1.00 86.75 86 PRO A N 1
ATOM 690 C CA . PRO A 1 86 ? 4.982 -1.900 -12.138 1.00 86.75 86 PRO A CA 1
ATOM 691 C C . PRO A 1 86 ? 3.600 -1.893 -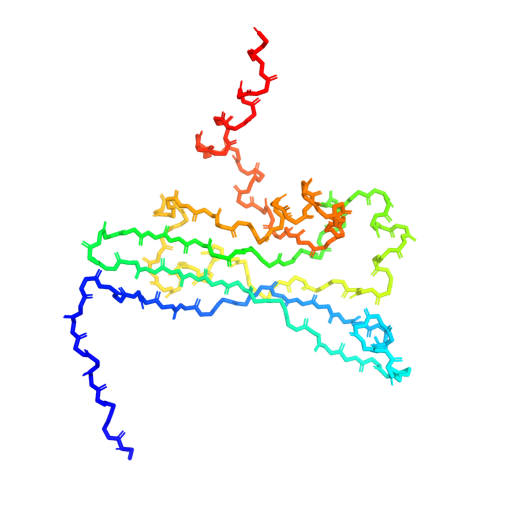12.769 1.00 86.75 86 PRO A C 1
ATOM 693 O O . PRO A 1 86 ? 3.369 -1.225 -13.774 1.00 86.75 86 PRO A O 1
ATOM 696 N N . ILE A 1 87 ? 2.685 -2.599 -12.120 1.00 89.00 87 ILE A N 1
ATOM 697 C CA . ILE A 1 87 ? 1.273 -2.659 -12.464 1.00 89.00 87 ILE A CA 1
ATOM 698 C C . ILE A 1 87 ? 0.494 -2.183 -11.245 1.00 89.00 87 ILE A C 1
ATOM 700 O O . ILE A 1 87 ? 0.609 -2.775 -10.168 1.00 89.00 87 ILE A O 1
ATOM 704 N N . GLY A 1 88 ? -0.282 -1.115 -11.416 1.00 88.06 88 GLY A N 1
ATOM 705 C CA . GLY A 1 88 ? -1.137 -0.585 -10.362 1.00 88.06 88 GLY A CA 1
ATOM 706 C C . GLY A 1 88 ? -2.205 -1.591 -9.914 1.00 88.06 88 GLY A C 1
ATOM 707 O O . GLY A 1 88 ? -2.441 -2.608 -10.579 1.00 88.06 88 GLY A O 1
ATOM 708 N N . PRO A 1 89 ? -2.872 -1.343 -8.778 1.00 90.44 89 PRO A N 1
ATOM 709 C CA . PRO A 1 89 ? -3.996 -2.167 -8.365 1.00 90.44 89 PRO A CA 1
ATOM 710 C C . PRO A 1 89 ? -5.124 -2.084 -9.400 1.00 90.44 89 PRO A C 1
ATOM 712 O O . PRO A 1 89 ? -5.360 -1.041 -10.009 1.00 90.44 89 PRO A O 1
ATOM 715 N N . ARG A 1 90 ? -5.891 -3.169 -9.573 1.00 91.06 90 ARG A N 1
ATOM 716 C CA . ARG A 1 90 ? -6.999 -3.197 -10.558 1.00 91.06 90 ARG A CA 1
ATOM 717 C C . ARG A 1 90 ? -8.091 -2.169 -10.261 1.00 91.06 90 ARG A C 1
ATOM 719 O O . ARG A 1 90 ? -8.881 -1.827 -11.137 1.00 91.06 90 ARG A O 1
ATOM 726 N N . ARG A 1 91 ? -8.190 -1.753 -8.999 1.00 90.38 91 ARG A N 1
ATOM 727 C CA . ARG A 1 91 ? -9.101 -0.727 -8.496 1.00 90.38 91 ARG A CA 1
ATOM 728 C C . ARG A 1 91 ? -8.358 0.130 -7.487 1.00 90.38 91 ARG A C 1
ATOM 730 O O . ARG A 1 91 ? -7.544 -0.391 -6.726 1.00 90.38 91 ARG A O 1
ATOM 737 N N . ARG A 1 92 ? -8.704 1.413 -7.428 1.00 87.25 92 ARG A N 1
ATOM 738 C CA . ARG A 1 92 ? -8.121 2.362 -6.475 1.00 87.25 92 ARG A CA 1
ATOM 739 C C . ARG A 1 92 ? -8.303 1.850 -5.052 1.00 87.25 92 ARG A C 1
ATOM 741 O O . ARG A 1 92 ? -9.360 1.314 -4.713 1.00 87.25 92 ARG A O 1
ATOM 748 N N . LEU A 1 93 ? -7.306 2.061 -4.200 1.00 86.56 93 LEU A N 1
ATOM 749 C CA . LEU A 1 93 ? -7.360 1.604 -2.810 1.00 86.56 93 LEU A CA 1
ATOM 750 C C . LEU A 1 93 ? -8.565 2.196 -2.050 1.00 86.56 93 LEU A C 1
ATOM 752 O O . LEU A 1 93 ? -9.203 1.512 -1.254 1.00 86.56 93 LEU A O 1
ATOM 756 N N . ALA A 1 94 ? -8.926 3.448 -2.355 1.00 87.06 94 ALA A N 1
ATOM 757 C CA . ALA A 1 94 ? -10.106 4.115 -1.805 1.00 87.06 94 ALA A CA 1
ATOM 758 C C . ALA A 1 94 ? -11.416 3.385 -2.149 1.00 87.06 94 ALA A C 1
ATOM 760 O O . ALA A 1 94 ? -12.277 3.234 -1.285 1.00 87.06 94 ALA A O 1
ATOM 761 N N . ASP A 1 95 ? -11.543 2.880 -3.378 1.00 90.31 95 ASP A N 1
ATOM 762 C CA . ASP A 1 95 ? -12.728 2.136 -3.808 1.00 90.31 95 ASP A CA 1
ATOM 763 C C . ASP A 1 95 ? -12.800 0.777 -3.101 1.00 90.31 95 ASP A C 1
ATOM 765 O O . ASP A 1 95 ? -13.872 0.355 -2.677 1.00 90.31 95 ASP A O 1
ATOM 769 N N . GLN A 1 96 ? -11.653 0.113 -2.916 1.00 93.75 96 GLN A N 1
ATOM 770 C CA . GLN A 1 96 ? -11.577 -1.154 -2.183 1.00 93.75 96 GLN A CA 1
ATOM 771 C C . GLN A 1 96 ? -11.971 -0.986 -0.706 1.00 93.75 96 GLN A C 1
ATOM 773 O O . GLN A 1 96 ? -12.671 -1.831 -0.151 1.00 93.75 96 GLN A O 1
ATOM 778 N N . LEU A 1 97 ? -11.561 0.117 -0.069 1.00 91.00 97 LEU A N 1
ATOM 779 C CA . LEU A 1 97 ? -11.991 0.470 1.288 1.00 91.00 97 LEU A CA 1
ATOM 780 C C . LEU A 1 97 ? -13.493 0.772 1.343 1.00 91.00 97 LEU A C 1
ATOM 782 O O . LEU A 1 97 ? -14.192 0.316 2.250 1.00 91.00 97 LEU A O 1
ATOM 786 N N . GLN A 1 98 ? -14.010 1.493 0.348 1.00 94.25 98 GLN A N 1
ATOM 787 C CA . GLN A 1 98 ? -15.427 1.821 0.272 1.00 94.25 98 GLN A CA 1
ATOM 788 C C . GLN A 1 98 ? -16.301 0.567 0.112 1.00 94.25 98 GLN A C 1
ATOM 790 O O . GLN A 1 98 ? -17.369 0.504 0.729 1.00 94.25 98 GLN A O 1
ATOM 795 N N . ASP A 1 99 ? -15.843 -0.440 -0.640 1.00 95.31 99 ASP A N 1
ATOM 796 C CA . ASP A 1 99 ? -16.534 -1.729 -0.794 1.00 95.31 99 ASP A CA 1
ATOM 797 C C . ASP A 1 99 ? -16.695 -2.471 0.546 1.00 95.31 99 ASP A C 1
ATOM 799 O O . ASP A 1 99 ? -17.679 -3.182 0.748 1.00 95.31 99 ASP A O 1
ATOM 803 N N . ILE A 1 100 ? -15.754 -2.286 1.481 1.00 95.12 100 ILE A N 1
ATOM 804 C CA . ILE A 1 100 ? -15.816 -2.850 2.841 1.00 95.12 100 ILE A CA 1
ATOM 805 C C . ILE A 1 100 ? -16.405 -1.870 3.870 1.00 95.12 100 ILE A C 1
ATOM 807 O O . ILE A 1 100 ? -16.333 -2.109 5.075 1.00 95.12 100 ILE A O 1
ATOM 811 N N . GLY A 1 101 ? -17.008 -0.769 3.410 1.00 95.69 101 GLY A N 1
ATOM 812 C CA . GLY A 1 101 ? -17.690 0.210 4.259 1.00 95.69 101 GLY A CA 1
ATOM 813 C C . GLY A 1 101 ? -16.757 1.133 5.047 1.00 95.69 101 GLY A C 1
ATOM 814 O O . GLY A 1 101 ? -17.179 1.713 6.048 1.00 95.69 101 GLY A O 1
ATOM 815 N N . VAL A 1 102 ? -15.502 1.279 4.621 1.00 94.25 102 VAL A N 1
ATOM 816 C CA . VAL A 1 102 ? -14.494 2.123 5.271 1.00 94.25 102 VAL A CA 1
ATOM 817 C C . VAL A 1 102 ? -14.243 3.361 4.421 1.00 94.25 102 VAL A C 1
ATOM 819 O O . VAL A 1 102 ? -13.877 3.264 3.252 1.00 94.25 102 VAL A O 1
ATOM 822 N N . LYS A 1 103 ? -14.404 4.547 5.012 1.00 91.12 103 LYS A N 1
ATOM 823 C CA . LYS A 1 103 ? -13.996 5.797 4.361 1.00 91.12 103 LYS A CA 1
ATOM 824 C C . LYS A 1 103 ? -12.500 6.003 4.553 1.00 91.12 103 LYS A C 1
ATOM 826 O O . LYS A 1 103 ? -11.970 5.713 5.623 1.00 91.12 103 LYS A O 1
ATOM 831 N N . THR A 1 104 ? -11.830 6.576 3.559 1.00 86.31 104 THR A N 1
ATOM 832 C CA . THR A 1 104 ? -10.406 6.937 3.666 1.00 86.31 104 THR A CA 1
ATOM 833 C C . THR A 1 104 ? -10.142 7.891 4.831 1.00 86.31 104 THR A C 1
ATOM 835 O O . THR A 1 104 ? -9.157 7.720 5.539 1.00 86.31 104 THR A O 1
ATOM 838 N N . SER A 1 105 ? -11.067 8.817 5.104 1.00 87.38 105 SER A N 1
ATOM 839 C CA . SER A 1 105 ? -11.021 9.741 6.248 1.00 87.38 105 SER A CA 1
ATOM 840 C C . SER A 1 105 ? -11.056 9.062 7.618 1.00 87.38 105 SER A C 1
ATOM 842 O O . SER A 1 105 ? -10.768 9.706 8.621 1.00 87.38 105 SER A O 1
ATOM 844 N N . ASP A 1 106 ? -11.460 7.793 7.681 1.00 89.19 106 ASP A N 1
ATOM 845 C CA . ASP A 1 106 ? -11.504 7.051 8.935 1.00 89.19 106 ASP A CA 1
ATOM 846 C C . ASP A 1 106 ? -10.156 6.391 9.268 1.00 89.19 106 ASP A C 1
ATOM 848 O O . ASP A 1 106 ? -10.012 5.855 10.365 1.00 89.19 106 ASP A O 1
ATOM 852 N N . ILE A 1 107 ? -9.202 6.360 8.328 1.00 88.88 107 ILE A N 1
ATOM 853 C CA . ILE A 1 107 ? -7.873 5.781 8.537 1.00 88.88 107 ILE A CA 1
ATOM 854 C C . ILE A 1 107 ? -7.035 6.759 9.362 1.00 88.88 107 ILE A C 1
ATOM 856 O O . ILE A 1 107 ? -6.693 7.841 8.897 1.00 88.88 107 ILE A O 1
ATOM 860 N N . ASP A 1 108 ? -6.669 6.368 10.583 1.00 85.00 108 ASP A N 1
ATOM 861 C CA . ASP A 1 108 ? -5.897 7.225 11.492 1.00 85.00 108 ASP A CA 1
ATOM 862 C C . ASP A 1 108 ? -4.381 7.055 11.344 1.00 85.00 108 ASP A C 1
ATOM 864 O O . ASP A 1 108 ? -3.602 7.875 11.827 1.00 85.00 108 ASP A O 1
ATOM 868 N N . THR A 1 109 ? -3.929 5.966 10.722 1.00 86.12 109 THR A N 1
ATOM 869 C CA . THR A 1 109 ? -2.502 5.660 10.579 1.00 86.12 109 THR A CA 1
ATOM 870 C C . THR A 1 109 ? -2.224 4.908 9.285 1.00 86.12 109 THR A C 1
ATOM 872 O O . THR A 1 109 ? -2.909 3.943 8.954 1.00 86.12 109 THR A O 1
ATOM 875 N N . VAL A 1 110 ? -1.145 5.297 8.605 1.00 82.94 110 VAL A N 1
ATOM 876 C CA . VAL A 1 110 ? -0.546 4.536 7.505 1.00 82.94 110 VAL A CA 1
ATOM 877 C C . VAL A 1 110 ? 0.845 4.072 7.933 1.00 82.94 110 VAL A C 1
ATOM 879 O O . VAL A 1 110 ? 1.735 4.883 8.198 1.00 82.94 110 VAL A O 1
ATOM 882 N N . LEU A 1 111 ? 1.033 2.759 8.028 1.00 80.50 111 LEU A N 1
ATOM 883 C CA . LEU A 1 111 ? 2.315 2.135 8.328 1.00 80.50 111 LEU A CA 1
ATOM 884 C C . LEU A 1 111 ? 3.094 1.928 7.030 1.00 80.50 111 LEU A C 1
ATOM 886 O O . LEU A 1 111 ? 2.769 1.061 6.217 1.00 80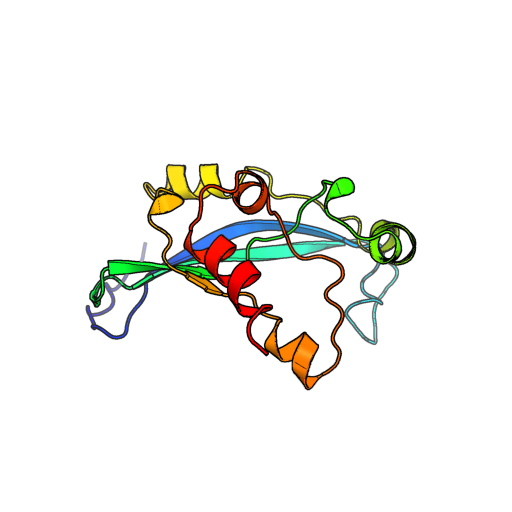.50 111 LEU A O 1
ATOM 890 N N . PHE A 1 112 ? 4.158 2.709 6.860 1.00 68.19 112 PHE A N 1
ATOM 891 C CA . PHE A 1 112 ? 5.110 2.539 5.768 1.00 68.19 112 PHE A CA 1
ATOM 892 C C . PHE A 1 112 ? 6.226 1.585 6.195 1.00 68.19 112 PHE A C 1
ATOM 894 O O . PHE A 1 112 ? 6.936 1.850 7.167 1.00 68.19 112 PHE A O 1
ATOM 901 N N . ARG A 1 113 ? 6.419 0.493 5.446 1.00 53.25 113 ARG A N 1
ATOM 902 C CA . ARG A 1 113 ? 7.368 -0.585 5.784 1.00 53.25 113 ARG A CA 1
ATOM 903 C C . ARG A 1 113 ? 8.833 -0.157 5.923 1.00 53.25 113 ARG A C 1
ATOM 905 O O . ARG A 1 113 ? 9.626 -0.894 6.495 1.00 53.25 113 ARG A O 1
ATOM 912 N N . LEU A 1 114 ? 9.224 0.977 5.350 1.00 53.62 114 LEU A N 1
ATOM 913 C CA . LEU A 1 114 ? 10.601 1.126 4.880 1.00 53.62 114 LEU A CA 1
ATOM 914 C C . LEU A 1 114 ? 11.270 2.445 5.275 1.00 53.62 114 LEU A C 1
ATOM 916 O O . LEU A 1 114 ? 12.408 2.669 4.885 1.00 53.62 114 LEU A O 1
ATOM 920 N N . ARG A 1 115 ? 10.639 3.291 6.101 1.00 44.88 115 ARG A N 1
ATOM 921 C CA . ARG A 1 115 ? 11.310 4.505 6.597 1.00 44.88 115 ARG A CA 1
ATOM 922 C C . ARG A 1 115 ? 12.509 4.167 7.486 1.00 44.88 115 ARG A C 1
ATOM 924 O O . ARG A 1 115 ? 13.602 4.645 7.236 1.00 44.88 115 ARG A O 1
ATOM 931 N N . LYS A 1 116 ? 12.328 3.248 8.439 1.00 44.91 116 LYS A N 1
ATOM 932 C CA . LYS A 1 116 ? 13.422 2.744 9.282 1.00 44.91 116 LYS A CA 1
ATOM 933 C C . LYS A 1 116 ? 14.477 1.989 8.462 1.00 44.91 116 LYS A C 1
ATOM 935 O O . LYS A 1 116 ? 15.656 2.080 8.750 1.00 44.91 116 LYS A O 1
ATOM 940 N N . ALA A 1 117 ? 14.056 1.293 7.406 1.00 42.69 117 ALA A N 1
ATOM 941 C CA . ALA A 1 117 ? 14.956 0.550 6.531 1.00 42.69 117 ALA A CA 1
ATOM 942 C C . ALA A 1 117 ? 15.809 1.461 5.623 1.00 42.69 117 ALA A C 1
ATOM 944 O O . ALA A 1 117 ? 16.983 1.184 5.387 1.00 42.69 117 ALA A O 1
ATOM 945 N N . ALA A 1 118 ? 15.229 2.566 5.152 1.00 44.59 118 ALA A N 1
ATOM 946 C CA . ALA A 1 118 ? 15.940 3.625 4.449 1.00 44.59 118 ALA A CA 1
ATOM 947 C C . ALA A 1 118 ? 16.907 4.364 5.388 1.00 44.59 118 ALA A C 1
ATOM 949 O O . ALA A 1 118 ? 18.061 4.569 5.023 1.00 44.59 118 ALA A O 1
ATOM 950 N N . ASP A 1 119 ? 16.453 4.697 6.602 1.00 45.91 119 ASP A N 1
ATOM 951 C CA . ASP A 1 119 ? 17.234 5.458 7.583 1.00 45.91 119 ASP A CA 1
ATOM 952 C C . ASP A 1 119 ? 18.390 4.630 8.194 1.00 45.91 119 ASP A C 1
ATOM 954 O O . ASP A 1 119 ? 19.479 5.162 8.389 1.00 45.91 119 ASP A O 1
ATOM 958 N N . GLU A 1 120 ? 18.191 3.336 8.478 1.00 44.94 120 GLU A N 1
ATOM 959 C CA . GLU A 1 120 ? 19.191 2.488 9.161 1.00 44.94 120 GLU A CA 1
ATOM 960 C C . GLU A 1 120 ? 20.058 1.654 8.213 1.00 44.94 120 GLU A C 1
ATOM 962 O O . GLU A 1 120 ? 21.202 1.346 8.545 1.00 44.94 120 GLU A O 1
ATOM 967 N N . TYR A 1 121 ? 19.539 1.282 7.041 1.00 37.78 121 TYR A N 1
ATOM 968 C CA . TYR A 1 121 ? 20.217 0.350 6.132 1.00 37.78 121 TYR A CA 1
ATOM 969 C C . TYR A 1 121 ? 20.440 0.923 4.727 1.00 37.78 121 TYR A C 1
ATOM 971 O O . TYR A 1 121 ? 20.894 0.199 3.843 1.00 37.78 121 TYR A O 1
ATOM 979 N N . GLY A 1 122 ? 20.127 2.206 4.497 1.00 34.41 122 GLY A N 1
ATOM 980 C CA . GLY A 1 122 ? 20.332 2.862 3.200 1.00 34.41 122 GLY A CA 1
ATOM 981 C C . GLY A 1 122 ? 19.495 2.261 2.066 1.00 34.41 122 GLY A C 1
ATOM 982 O O . GLY A 1 122 ? 19.859 2.372 0.896 1.00 34.41 122 GLY A O 1
ATOM 983 N N . ILE A 1 123 ? 18.388 1.583 2.394 1.00 38.75 123 ILE A N 1
ATOM 984 C CA . ILE A 1 123 ? 17.542 0.915 1.403 1.00 38.75 123 ILE A CA 1
ATOM 985 C C . ILE A 1 123 ? 16.743 1.965 0.625 1.00 38.75 123 ILE A C 1
ATOM 987 O O . ILE A 1 123 ? 15.831 2.605 1.151 1.00 38.75 123 ILE A O 1
ATOM 991 N N . HIS A 1 124 ? 17.066 2.113 -0.660 1.00 40.25 124 HIS A N 1
ATOM 992 C CA . HIS A 1 124 ? 16.300 2.922 -1.602 1.00 40.25 124 HIS A CA 1
ATOM 993 C C . HIS A 1 124 ? 15.069 2.143 -2.073 1.00 40.25 124 HIS A C 1
ATOM 995 O O . HIS A 1 124 ? 15.170 1.153 -2.796 1.00 40.25 124 HIS A O 1
ATOM 1001 N N . ILE A 1 125 ? 13.884 2.595 -1.665 1.00 49.56 125 ILE A N 1
ATOM 1002 C CA . ILE A 1 125 ? 12.620 2.010 -2.113 1.00 49.56 125 ILE A CA 1
ATOM 1003 C C . ILE A 1 125 ? 12.341 2.561 -3.502 1.00 49.56 125 ILE A C 1
ATOM 1005 O O . ILE A 1 125 ? 11.941 3.713 -3.652 1.00 49.56 125 ILE A O 1
ATOM 1009 N N . ALA A 1 126 ? 12.571 1.756 -4.531 1.00 44.44 126 ALA A N 1
ATOM 1010 C CA . ALA A 1 126 ? 12.340 2.225 -5.886 1.00 44.44 126 ALA A CA 1
ATOM 1011 C C . ALA A 1 126 ? 10.841 2.320 -6.226 1.00 44.44 126 ALA A C 1
ATOM 1013 O O . ALA A 1 126 ? 10.493 3.043 -7.151 1.00 44.44 126 ALA A O 1
ATOM 1014 N N . MET A 1 127 ? 9.948 1.576 -5.555 1.00 48.75 127 MET A N 1
ATOM 1015 C CA . MET A 1 127 ? 8.671 1.211 -6.186 1.00 48.75 127 MET A CA 1
ATOM 1016 C C . MET A 1 127 ? 7.462 0.989 -5.252 1.00 48.75 127 MET A C 1
ATOM 1018 O O . MET A 1 127 ? 6.579 0.204 -5.569 1.00 48.75 127 MET A O 1
ATOM 1022 N N . ALA A 1 128 ? 7.373 1.676 -4.114 1.00 48.03 128 ALA A N 1
ATOM 1023 C CA . ALA A 1 128 ? 6.091 1.802 -3.401 1.00 48.03 128 ALA A CA 1
ATOM 1024 C C . ALA A 1 128 ? 5.387 3.094 -3.853 1.00 48.03 128 ALA A C 1
ATOM 1026 O O . ALA A 1 128 ? 6.037 3.922 -4.482 1.00 48.03 128 ALA A O 1
ATOM 1027 N N . HIS A 1 129 ? 4.114 3.279 -3.500 1.00 52.44 129 HIS A N 1
ATOM 1028 C CA . HIS A 1 129 ? 3.310 4.513 -3.613 1.00 52.44 129 HIS A CA 1
ATOM 1029 C C . HIS A 1 129 ? 2.287 4.529 -4.763 1.00 52.44 129 HIS A C 1
ATOM 1031 O O . HIS A 1 129 ? 2.433 5.276 -5.728 1.00 52.44 129 HIS A O 1
ATOM 1037 N N . ASP A 1 130 ? 1.167 3.820 -4.588 1.00 43.16 130 ASP A N 1
ATOM 1038 C CA . ASP A 1 130 ? -0.113 4.449 -4.944 1.00 43.16 130 ASP A CA 1
ATOM 1039 C C . ASP A 1 130 ? -0.352 5.603 -3.953 1.00 43.16 130 ASP A C 1
ATOM 1041 O O . ASP A 1 130 ? -0.470 5.398 -2.743 1.00 43.16 130 ASP A O 1
ATOM 1045 N N . ALA A 1 131 ? -0.293 6.837 -4.451 1.00 47.28 131 ALA A N 1
ATOM 1046 C CA . ALA A 1 131 ? -0.357 8.056 -3.647 1.00 47.28 131 ALA A CA 1
ATOM 1047 C C . ALA A 1 131 ? -1.446 9.019 -4.137 1.00 47.28 131 ALA A C 1
ATOM 1049 O O . ALA A 1 131 ? -1.374 10.221 -3.883 1.00 47.28 131 ALA A O 1
ATOM 1050 N N . GLU A 1 132 ? -2.488 8.515 -4.801 1.00 46.97 132 GLU A N 1
ATOM 1051 C CA . GLU A 1 132 ? -3.614 9.370 -5.189 1.00 46.97 132 GLU A CA 1
ATOM 1052 C C . GLU A 1 132 ? -4.268 10.066 -3.983 1.00 46.97 132 GLU A C 1
ATOM 1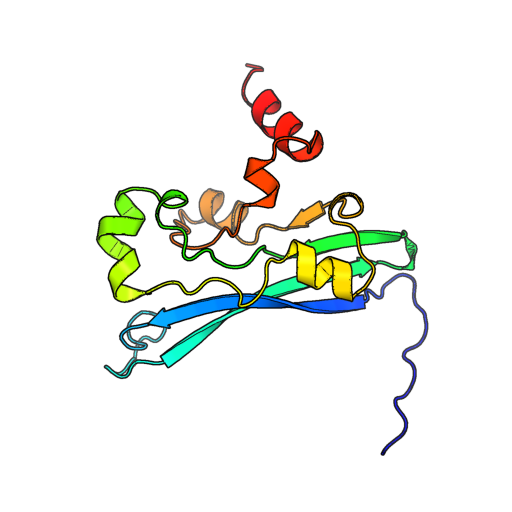054 O O . GLU A 1 132 ? -4.554 11.256 -4.053 1.00 46.97 132 GLU A O 1
ATOM 1059 N N . PHE A 1 133 ? -4.377 9.402 -2.828 1.00 45.44 133 PHE A N 1
ATOM 1060 C CA . PHE A 1 133 ? -4.870 10.040 -1.595 1.00 45.44 133 PHE A CA 1
ATOM 1061 C C . PHE A 1 133 ? -3.880 11.064 -0.991 1.00 45.44 133 PHE A C 1
ATOM 1063 O O . PHE A 1 133 ? -4.278 11.926 -0.212 1.00 45.44 133 PHE A O 1
ATOM 1070 N N . VAL A 1 134 ? -2.590 10.999 -1.350 1.00 45.88 134 VAL A N 1
ATOM 1071 C CA . VAL A 1 134 ? -1.572 11.997 -0.967 1.00 45.88 134 VAL A CA 1
ATOM 1072 C C . VAL A 1 134 ? -1.676 13.244 -1.857 1.00 45.88 134 VAL A C 1
ATOM 1074 O O . VAL A 1 134 ? -1.345 14.343 -1.405 1.00 45.88 134 VAL A O 1
ATOM 1077 N N . LYS A 1 135 ? -2.148 13.096 -3.105 1.00 43.38 135 LYS A N 1
ATOM 1078 C CA . LYS A 1 135 ? -2.302 14.197 -4.072 1.00 43.38 135 LYS A CA 1
ATOM 1079 C C . LYS A 1 135 ? -3.430 15.167 -3.697 1.00 43.38 135 LYS A C 1
ATOM 1081 O O . LYS A 1 135 ? -3.261 16.363 -3.919 1.00 43.38 135 LYS A O 1
ATOM 1086 N N . ASP A 1 136 ? -4.511 14.696 -3.071 1.00 47.19 136 ASP A N 1
ATOM 1087 C CA . ASP A 1 136 ? -5.666 15.543 -2.717 1.00 47.19 136 ASP A CA 1
ATOM 1088 C C . ASP A 1 136 ? -5.380 16.557 -1.595 1.00 47.19 136 ASP A C 1
ATOM 1090 O O . ASP A 1 136 ? -6.145 17.500 -1.399 1.00 47.19 136 ASP A O 1
ATOM 1094 N N . GLY A 1 137 ? -4.263 16.414 -0.867 1.00 44.75 137 GLY A N 1
ATOM 1095 C CA . GLY A 1 137 ? -3.771 17.446 0.054 1.00 44.75 137 GLY A CA 1
ATOM 1096 C C . GLY A 1 137 ? -4.740 17.835 1.180 1.00 44.75 137 GLY A C 1
ATOM 1097 O O . GLY A 1 137 ? -4.561 18.880 1.795 1.00 44.75 137 GLY A O 1
ATOM 1098 N N . SER A 1 138 ? -5.764 17.030 1.461 1.00 44.47 138 SER A N 1
ATOM 1099 C CA . SER A 1 138 ? -6.801 17.346 2.449 1.00 44.47 138 SER A CA 1
ATOM 1100 C C . SER A 1 138 ? -6.546 16.730 3.827 1.00 44.47 138 SER A C 1
ATOM 1102 O O . SER A 1 138 ? -7.322 16.962 4.751 1.00 44.47 138 SER A O 1
ATOM 1104 N N . ASP A 1 139 ? -5.474 15.947 3.983 1.00 44.88 139 ASP A N 1
ATOM 1105 C CA . ASP A 1 139 ? -5.157 15.263 5.235 1.00 44.88 139 ASP A CA 1
ATOM 1106 C C . ASP A 1 139 ? -4.134 16.053 6.073 1.00 44.88 139 ASP A C 1
ATOM 1108 O O . ASP A 1 139 ? -2.931 16.111 5.780 1.00 44.88 139 ASP A O 1
ATOM 1112 N N . ALA A 1 140 ? -4.629 16.663 7.153 1.00 39.81 140 ALA A N 1
ATOM 1113 C CA . ALA A 1 140 ? -3.835 17.425 8.110 1.00 39.81 140 ALA A CA 1
ATOM 1114 C C . ALA A 1 140 ? -2.735 16.586 8.791 1.00 39.81 140 ALA A C 1
ATOM 1116 O O . ALA A 1 140 ? -1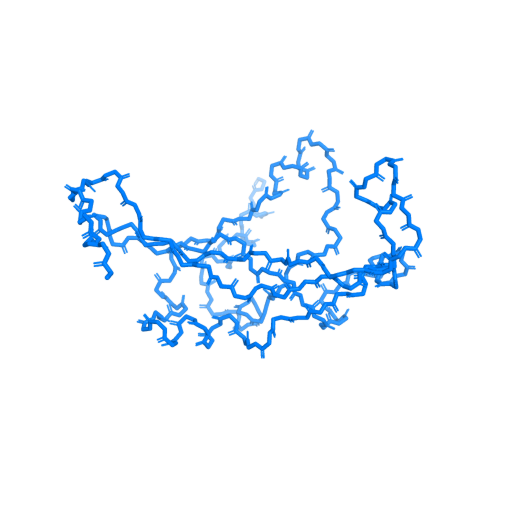.714 17.149 9.190 1.00 39.81 140 ALA A O 1
ATOM 1117 N N . VAL A 1 141 ? -2.885 15.259 8.887 1.00 39.78 141 VAL A N 1
ATOM 1118 C CA . VAL A 1 141 ? -1.885 14.361 9.487 1.00 39.78 141 VAL A CA 1
ATOM 1119 C C . VAL A 1 141 ? -0.647 14.273 8.591 1.00 39.78 141 VAL A C 1
ATOM 1121 O O . VAL A 1 141 ? 0.473 14.449 9.073 1.00 39.78 141 VAL A O 1
ATOM 1124 N N . LEU A 1 142 ? -0.827 14.132 7.275 1.00 37.34 142 LEU A N 1
ATOM 1125 C CA . LEU A 1 142 ? 0.268 14.146 6.294 1.00 37.34 142 LEU A CA 1
ATOM 1126 C C . LEU A 1 142 ? 0.886 15.544 6.113 1.00 37.34 142 LEU A C 1
ATOM 1128 O O . LEU A 1 142 ? 2.106 15.666 5.961 1.00 37.34 142 LEU A O 1
ATOM 1132 N N . ILE A 1 143 ? 0.082 16.614 6.186 1.00 39.59 143 ILE A N 1
ATOM 1133 C CA . ILE A 1 143 ? 0.579 18.001 6.104 1.00 39.59 143 ILE A CA 1
ATOM 1134 C C . ILE A 1 143 ? 1.391 18.383 7.347 1.00 39.59 143 ILE A C 1
ATOM 1136 O O . ILE A 1 143 ? 2.432 19.036 7.215 1.00 39.59 143 ILE A O 1
ATOM 1140 N N . SER A 1 144 ? 0.985 17.930 8.540 1.00 37.09 144 SER A N 1
ATOM 1141 C CA . SER A 1 144 ? 1.722 18.184 9.786 1.00 37.09 144 SER A CA 1
ATOM 1142 C C . SER A 1 144 ? 3.168 17.665 9.733 1.00 37.09 144 SER A C 1
ATOM 1144 O O . SER A 1 144 ? 4.061 18.243 10.356 1.00 37.09 144 SER A O 1
ATOM 1146 N N . TRP A 1 145 ? 3.444 16.665 8.886 1.00 36.53 145 TRP A N 1
ATOM 1147 C CA . TRP A 1 145 ? 4.786 16.117 8.704 1.00 36.53 145 TRP A CA 1
ATOM 1148 C C . TRP A 1 145 ? 5.701 16.975 7.808 1.00 36.53 145 TRP A C 1
ATOM 1150 O O . TRP A 1 145 ? 6.917 16.991 8.011 1.00 36.53 145 TRP A O 1
ATOM 1160 N N . LYS A 1 146 ? 5.156 17.759 6.861 1.00 34.50 146 LYS A N 1
ATOM 1161 C CA . LYS A 1 146 ? 5.943 18.764 6.106 1.00 34.50 146 LYS A CA 1
ATOM 1162 C C . LYS A 1 146 ? 6.374 19.939 6.995 1.00 34.50 146 LYS A C 1
ATOM 1164 O O . LYS A 1 146 ? 7.436 20.514 6.762 1.00 34.50 146 LYS A O 1
ATO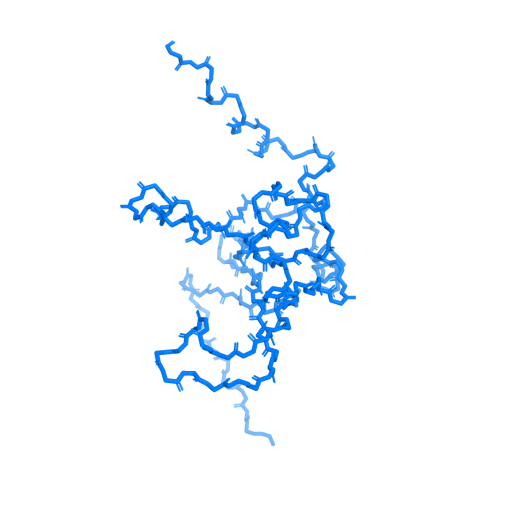M 1169 N N . ALA A 1 147 ? 5.592 20.276 8.023 1.00 33.41 147 ALA A N 1
ATOM 1170 C CA . ALA A 1 147 ? 5.876 21.388 8.933 1.00 33.41 147 ALA A CA 1
ATOM 1171 C C . ALA A 1 147 ? 6.930 21.061 10.013 1.00 33.41 147 ALA A C 1
ATOM 1173 O O . ALA A 1 147 ? 7.624 21.966 10.476 1.00 33.41 147 ALA A O 1
ATOM 1174 N N . MET A 1 148 ? 7.122 19.784 10.374 1.00 31.98 148 MET A N 1
ATOM 1175 C CA . MET A 1 148 ? 8.131 19.371 11.368 1.00 31.98 148 MET A CA 1
ATOM 1176 C C . MET A 1 148 ? 9.591 19.518 10.896 1.00 31.98 148 MET A C 1
ATOM 1178 O O . MET A 1 148 ? 10.494 19.452 11.720 1.00 31.98 148 MET A O 1
ATOM 1182 N N . LYS A 1 149 ? 9.844 19.775 9.602 1.00 36.22 149 LYS A N 1
ATOM 1183 C CA . LYS A 1 149 ? 11.188 20.067 9.058 1.00 36.22 149 LYS A CA 1
ATOM 1184 C C . LYS A 1 149 ? 11.617 21.546 9.147 1.00 36.22 149 LYS A C 1
ATOM 1186 O O . LYS A 1 149 ? 12.666 21.887 8.614 1.00 36.22 149 LYS A O 1
ATOM 1191 N N . ARG A 1 150 ? 10.836 22.438 9.777 1.00 35.00 150 ARG A N 1
ATOM 1192 C CA . ARG A 1 150 ? 11.164 23.880 9.916 1.00 35.00 150 ARG A CA 1
ATOM 1193 C C . ARG A 1 150 ? 11.239 24.374 11.366 1.00 35.00 150 ARG A C 1
ATOM 1195 O O . ARG A 1 150 ? 10.808 25.486 11.662 1.00 35.00 150 ARG A O 1
ATOM 1202 N N . ARG A 1 151 ? 11.768 23.566 12.279 1.00 31.31 151 ARG A N 1
ATOM 1203 C CA . ARG A 1 151 ? 12.242 24.072 13.573 1.00 31.31 151 ARG A CA 1
ATOM 1204 C C . ARG A 1 151 ? 13.636 23.511 13.818 1.00 31.31 151 ARG A C 1
ATOM 1206 O O . ARG A 1 151 ? 13.769 22.395 14.309 1.00 31.31 151 ARG A O 1
ATOM 1213 N N . GLU A 1 152 ? 14.619 24.269 13.341 1.00 38.28 152 GLU A N 1
ATOM 1214 C CA . GLU A 1 152 ? 15.935 24.368 13.982 1.00 38.28 152 GLU A CA 1
ATOM 1215 C C . GLU A 1 152 ? 15.793 25.197 15.264 1.00 38.28 152 GLU A C 1
ATOM 1217 O O . GLU A 1 152 ? 14.941 26.122 15.264 1.00 38.28 152 GLU A O 1
#

Radius of gyration: 18.16 Å; Cα contacts (8 Å, |Δi|>4): 233; chains: 1; bounding box: 38×52×41 Å

Nearest PDB structures (foldseek):
  3aj3-assembly1_A  TM=7.868E-01  e=1.221E-03  Mesorhizobium loti
  5eht-assembly1_A  TM=6.336E-01  e=3.003E-03  Bacillus thuringiensis
  3dhb-assembly1_A  TM=6.356E-01  e=4.305E-03  Bacillus thuringiensis serovar kurstaki
  5eh9-assembly1_A  TM=6.272E-01  e=4.305E-03  Bacillus thuringiensis serovar kurstaki
  4ojv-assembly1_A  TM=4.192E-01  e=1.887E-01  Saccharomyces cerevisiae S288C

Organism: NCBI:txid1460502

Secondary structure (DSSP, 8-state):
-----PPP--TT--EEEEEEEEEEEES-STTT-TT--S--EEEEEEEEEEEETTTTEEEEE-------GGGS-HHHHHHTHHHH-EE--SS-HHHHHHHTT--GGG--EEE-TTHHHHHHH-----S----HHHHT---HHHHHHHHTTS--